Protein AF-A0A0C1R0Z4-F1 (afdb_monomer)

Secondary structure (DSSP, 8-state):
--S--HHHHHHHHHHHHHHTTHHHHHHHHSS---HHHHHHHHHHHHHHHHHHHHHHHHHTS--

InterPro domains:
  IPR001911 Small ribosomal subunit protein bS21 [MF_00358] (6-51)
  IPR001911 Small ribosomal subunit protein bS21 [PF01165] (2-51)
  IPR001911 Small ribosomal subunit protein bS21 [PR00976] (7-16)
  IPR001911 Small ribosomal subunit protein bS21 [PR00976] (19-29)
  IPR001911 Small ribosomal subunit protein bS21 [PR00976] (31-41)
  IPR001911 Small ribosomal subunit protein bS21 [PTHR21109] (2-57)
  IPR001911 Small ribosomal subunit protein bS21 [TIGR00030] (2-52)
  IPR018278 Small ribosomal subunit protein bS21, conserved site [PS01181] (7-19)
  IPR038380 Small ribosomal subunit protein bS21 superfamily [G3DSA:1.20.5.1150] (10-47)

Solvent-accessible surface area (backbone atoms only — not comparable to full-atom values): 3823 Å² total; per-residue (Å²): 132,90,84,64,56,70,69,57,51,53,53,52,50,53,49,51,48,60,72,69,41,52,65,64,53,50,62,66,63,73,52,92,69,53,76,66,56,52,50,51,54,51,53,50,52,51,53,52,52,50,52,54,53,50,55,53,56,55,62,66,72,78,110

Mean predicted aligned error: 5.61 Å

Nearest PDB structures (foldseek):
  6osq-assembly1_z  TM=6.496E-01  e=9.746E-03  Escherichia coli
  6ywy-assembly1_T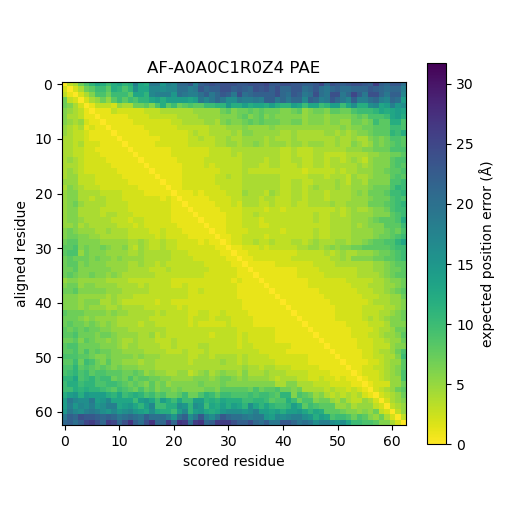T  TM=6.535E-01  e=1.034E+00  Neurospora crassa

Structure (mmCIF, N/CA/C/O backbone):
data_AF-A0A0C1R0Z4-F1
#
_entry.id   AF-A0A0C1R0Z4-F1
#
loop_
_atom_site.group_PDB
_atom_site.id
_atom_site.type_symbol
_atom_site.label_atom_id
_atom_site.label_alt_id
_atom_site.label_comp_id
_atom_site.label_asym_id
_atom_site.label_entity_id
_atom_site.label_seq_id
_atom_site.pdbx_PDB_ins_code
_atom_site.Cartn_x
_atom_site.Cartn_y
_atom_site.Cartn_z
_atom_site.occupancy
_atom_site.B_iso_or_equiv
_atom_site.auth_seq_id
_atom_site.auth_comp_id
_atom_site.auth_asym_id
_atom_site.auth_atom_id
_atom_site.pdbx_PDB_model_num
ATOM 1 N N . GLY A 1 1 ? -19.376 7.380 13.240 1.00 66.38 1 GLY A N 1
ATOM 2 C CA . GLY A 1 1 ? -19.413 8.265 12.067 1.00 66.38 1 GLY A CA 1
ATOM 3 C C . GLY A 1 1 ? -19.609 9.704 12.468 1.00 66.38 1 GLY A C 1
ATOM 4 O O . GLY A 1 1 ? -18.956 10.547 11.885 1.00 66.38 1 GLY A O 1
ATOM 5 N N . GLU A 1 2 ? -20.427 9.987 13.480 1.00 68.06 2 GLU A N 1
ATOM 6 C CA . GLU A 1 2 ? -20.680 11.369 13.932 1.00 68.06 2 GLU A CA 1
ATOM 7 C C . GLU A 1 2 ? -20.304 11.597 15.409 1.00 68.06 2 GLU A C 1
ATOM 9 O O . GLU A 1 2 ? -20.182 12.729 15.853 1.00 68.06 2 GLU A O 1
ATOM 14 N N . THR A 1 3 ? -20.026 10.522 16.154 1.00 78.19 3 THR A N 1
ATOM 15 C CA . THR A 1 3 ? -19.698 10.527 17.594 1.00 78.19 3 THR A CA 1
ATOM 16 C C . THR A 1 3 ? -18.321 9.927 17.913 1.00 78.19 3 THR A C 1
ATOM 18 O O . THR A 1 3 ? -18.038 9.576 19.056 1.00 78.19 3 THR A O 1
ATOM 21 N N . GLU A 1 4 ? -17.449 9.749 16.913 1.00 80.38 4 GLU A N 1
ATOM 22 C CA . GLU A 1 4 ? -16.108 9.181 17.131 1.00 80.38 4 GLU A CA 1
ATOM 23 C C . GLU A 1 4 ? -15.096 10.273 17.502 1.00 80.38 4 GLU A C 1
ATOM 25 O O . GLU A 1 4 ? -15.032 11.313 16.853 1.00 80.38 4 GLU A O 1
ATOM 30 N N . GLY A 1 5 ? -14.261 10.011 18.514 1.00 89.31 5 GLY A N 1
ATOM 31 C CA . GLY A 1 5 ? -13.145 10.893 18.861 1.00 89.31 5 GLY A CA 1
ATOM 32 C C . GLY A 1 5 ? -12.118 11.018 17.726 1.00 89.31 5 GLY A C 1
ATOM 33 O O . GLY A 1 5 ? -11.960 10.109 16.903 1.00 89.31 5 GLY A O 1
ATOM 34 N N . ILE A 1 6 ? -11.380 12.133 17.708 1.00 89.69 6 ILE A N 1
ATOM 35 C CA . ILE A 1 6 ? -10.435 12.508 16.637 1.00 89.69 6 ILE A CA 1
ATOM 36 C C . ILE A 1 6 ? -9.432 11.384 16.327 1.00 89.69 6 ILE A C 1
ATOM 38 O O . ILE A 1 6 ? -9.204 11.053 15.162 1.00 89.69 6 ILE A O 1
ATOM 42 N N . ASP A 1 7 ? -8.883 10.725 17.347 1.00 91.06 7 ASP A N 1
ATOM 43 C CA . ASP A 1 7 ? -7.921 9.632 17.161 1.00 91.06 7 ASP A CA 1
ATOM 44 C C . ASP A 1 7 ? -8.515 8.416 16.438 1.00 91.06 7 ASP A C 1
ATOM 46 O O . ASP A 1 7 ? -7.838 7.773 15.624 1.00 91.06 7 ASP A O 1
ATOM 50 N N . SER A 1 8 ? -9.788 8.102 16.701 1.00 91.62 8 SER A N 1
ATOM 51 C CA . SER A 1 8 ? -10.507 7.031 16.003 1.00 91.62 8 SER A CA 1
ATOM 52 C C . SER A 1 8 ? -10.681 7.382 14.527 1.00 91.62 8 SER A C 1
ATOM 54 O O . SER A 1 8 ? -10.347 6.574 13.650 1.00 91.62 8 SER A O 1
ATOM 56 N N . ALA A 1 9 ? -11.096 8.621 14.247 1.00 92.19 9 ALA A N 1
ATOM 57 C CA . ALA A 1 9 ? -11.243 9.127 12.888 1.00 92.19 9 ALA A CA 1
ATOM 58 C C . ALA A 1 9 ? -9.908 9.075 12.119 1.00 92.19 9 ALA A C 1
ATOM 60 O O . ALA A 1 9 ? -9.854 8.555 11.001 1.00 92.19 9 ALA A O 1
ATOM 61 N N . LEU A 1 10 ? -8.797 9.490 12.741 1.00 93.75 10 LEU A N 1
ATOM 62 C CA . LEU A 1 10 ? -7.458 9.421 12.143 1.00 93.75 10 LEU A CA 1
ATOM 63 C C . LEU A 1 10 ? -7.006 7.981 11.872 1.00 93.75 10 LEU A C 1
ATOM 65 O O . LEU A 1 10 ? -6.426 7.693 10.819 1.00 93.75 10 LEU A O 1
ATOM 69 N N . ARG A 1 11 ? -7.271 7.045 12.792 1.00 93.00 11 ARG A N 1
ATOM 70 C CA . ARG A 1 11 ? -6.961 5.620 12.583 1.00 93.00 11 ARG A CA 1
ATOM 71 C C . ARG A 1 11 ? -7.761 5.044 11.418 1.00 93.00 11 ARG A C 1
ATOM 73 O O . ARG A 1 11 ? -7.186 4.342 10.580 1.00 93.00 11 ARG A O 1
ATOM 80 N N . ARG A 1 12 ? -9.059 5.346 11.332 1.00 93.00 12 ARG A N 1
ATOM 81 C CA . ARG A 1 12 ? -9.926 4.905 10.230 1.00 93.00 12 ARG A CA 1
ATOM 82 C C . ARG A 1 12 ? -9.472 5.493 8.897 1.00 93.00 12 ARG A C 1
ATOM 84 O O . ARG A 1 12 ? -9.322 4.739 7.936 1.00 93.00 12 ARG A O 1
ATOM 91 N N . PHE A 1 13 ? -9.160 6.786 8.861 1.00 93.00 13 PHE A N 1
ATOM 92 C CA . PHE A 1 13 ? -8.623 7.455 7.680 1.00 93.00 13 PHE A CA 1
ATOM 93 C C . PHE A 1 13 ? -7.322 6.799 7.202 1.00 93.00 13 PHE A C 1
ATOM 95 O O . PHE A 1 13 ? -7.225 6.374 6.050 1.00 93.00 13 PHE A O 1
ATOM 102 N N . LYS A 1 14 ? -6.345 6.592 8.098 1.00 94.88 14 LYS A N 1
ATOM 103 C CA . LYS A 1 14 ? -5.083 5.907 7.759 1.00 94.88 14 LYS A CA 1
ATOM 104 C C . LYS A 1 14 ? -5.319 4.499 7.202 1.00 94.88 14 LYS A C 1
ATOM 106 O O . LYS A 1 14 ? -4.648 4.098 6.245 1.00 94.88 14 LYS A O 1
ATOM 111 N N . ARG A 1 15 ? -6.284 3.750 7.755 1.00 94.75 15 ARG A N 1
ATOM 112 C CA . ARG A 1 15 ? -6.685 2.431 7.232 1.00 94.75 15 ARG A CA 1
ATOM 1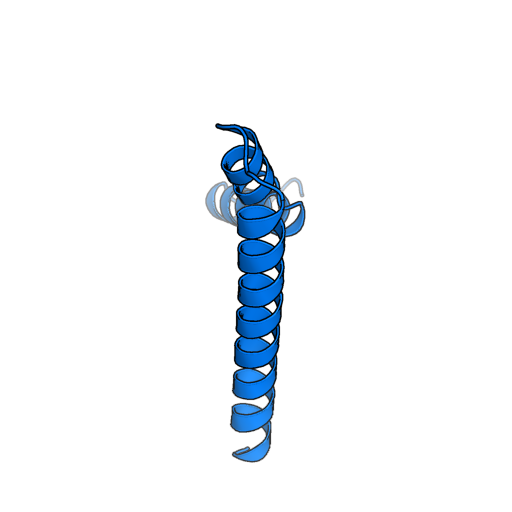13 C C . ARG A 1 15 ? -7.296 2.537 5.837 1.00 94.75 15 ARG A C 1
ATOM 115 O O . ARG A 1 15 ? -6.931 1.740 4.979 1.00 94.75 15 ARG A O 1
ATOM 122 N N . GLN A 1 16 ? -8.173 3.509 5.590 1.00 95.38 16 GLN A N 1
ATOM 123 C CA . GLN A 1 16 ? -8.779 3.727 4.273 1.00 95.38 16 GLN A CA 1
ATOM 124 C C . GLN A 1 16 ? -7.734 4.110 3.221 1.00 95.38 16 GLN A C 1
ATOM 126 O O . GLN A 1 16 ? -7.690 3.477 2.170 1.00 95.38 16 GLN A O 1
ATOM 131 N N . VAL A 1 17 ? -6.827 5.042 3.529 1.00 96.12 17 VAL A N 1
ATOM 132 C CA . VAL A 1 17 ? -5.710 5.424 2.644 1.00 96.12 17 VAL A CA 1
ATOM 133 C C . VAL A 1 17 ? -4.810 4.226 2.329 1.00 96.12 17 VAL A C 1
ATOM 135 O O . VAL A 1 17 ? -4.421 4.016 1.179 1.00 96.12 17 VAL A O 1
ATOM 138 N N . SER A 1 18 ? -4.507 3.407 3.341 1.00 94.38 18 SER A N 1
ATOM 139 C CA . SER A 1 18 ? -3.698 2.194 3.166 1.00 94.38 18 SER A CA 1
ATOM 140 C C . SER A 1 18 ? -4.421 1.141 2.323 1.00 94.38 18 SER A C 1
ATOM 142 O O . SER A 1 18 ? -3.807 0.540 1.445 1.00 94.38 18 SER A O 1
ATOM 144 N N . LYS A 1 19 ? -5.727 0.941 2.553 1.00 94.62 19 LYS A N 1
ATOM 145 C CA . LYS A 1 19 ? -6.576 0.001 1.804 1.00 94.62 19 LYS A CA 1
ATOM 146 C C . LYS A 1 19 ? -6.726 0.419 0.342 1.00 94.62 19 LYS A C 1
ATOM 148 O O . LYS A 1 19 ? -6.682 -0.437 -0.533 1.00 94.62 19 LYS A O 1
ATOM 153 N N . ALA A 1 20 ? -6.858 1.718 0.085 1.00 96.06 20 ALA A N 1
ATOM 154 C CA . ALA A 1 20 ? -6.938 2.283 -1.257 1.00 96.06 20 ALA A CA 1
ATOM 155 C C . ALA A 1 20 ? -5.601 2.226 -2.020 1.00 96.06 20 ALA A C 1
ATOM 157 O O . ALA A 1 20 ? -5.576 2.460 -3.223 1.00 96.06 20 ALA A O 1
ATOM 158 N N . GLY A 1 21 ? -4.478 1.933 -1.350 1.00 94.50 21 GLY A N 1
ATOM 159 C CA . GLY A 1 21 ? -3.178 1.802 -2.011 1.00 94.50 21 GLY A CA 1
ATOM 160 C C . GLY A 1 21 ? -2.612 3.120 -2.554 1.00 94.50 21 GLY A C 1
ATOM 161 O O . GLY A 1 21 ? -1.731 3.100 -3.408 1.00 94.50 21 GLY A O 1
ATOM 162 N N . ILE A 1 22 ? -3.061 4.272 -2.047 1.00 95.06 22 ILE A N 1
ATOM 163 C CA . ILE A 1 22 ? -2.688 5.595 -2.583 1.00 95.06 22 ILE A CA 1
ATOM 164 C C . ILE A 1 22 ? -1.177 5.853 -2.459 1.00 95.06 22 ILE A C 1
ATOM 166 O O . ILE A 1 22 ? -0.521 6.276 -3.408 1.00 95.06 22 ILE A O 1
ATOM 170 N N . LEU A 1 23 ? -0.587 5.565 -1.295 1.00 92.62 23 LEU A N 1
ATOM 171 C CA . LEU A 1 23 ? 0.839 5.801 -1.040 1.00 92.62 23 LEU A CA 1
ATOM 172 C C .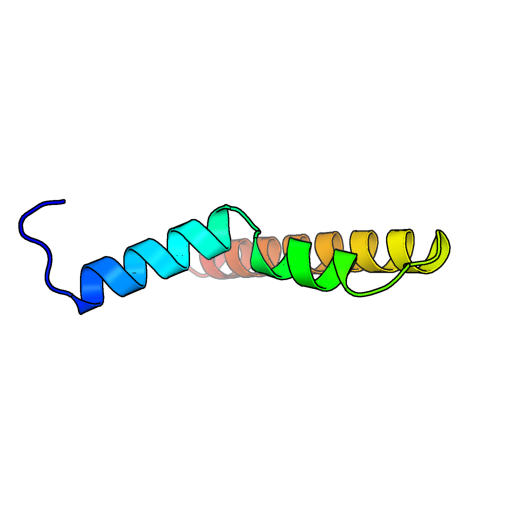 LEU A 1 23 ? 1.789 4.976 -1.934 1.00 92.62 23 LEU A C 1
ATOM 174 O O . LEU A 1 23 ? 2.718 5.567 -2.492 1.00 92.62 23 LEU A O 1
ATOM 178 N N . PRO A 1 24 ? 1.624 3.645 -2.102 1.00 92.50 24 PRO A N 1
ATOM 179 C CA . PRO A 1 24 ? 2.458 2.890 -3.039 1.00 92.50 24 PRO A CA 1
ATOM 180 C C . PRO A 1 24 ? 2.242 3.328 -4.494 1.00 92.50 24 PRO A C 1
ATOM 182 O O . PRO A 1 24 ? 3.187 3.297 -5.284 1.00 92.50 24 PRO A O 1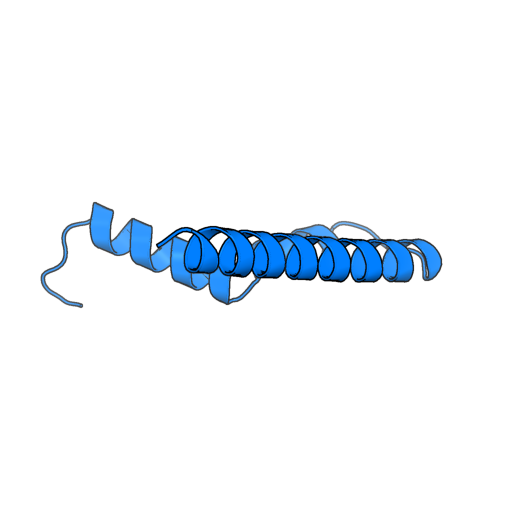
ATOM 185 N N . ASP A 1 25 ? 1.041 3.796 -4.831 1.00 93.06 25 ASP A N 1
ATOM 186 C CA . ASP A 1 25 ? 0.722 4.320 -6.154 1.00 93.06 25 ASP A CA 1
ATOM 187 C C . ASP A 1 25 ? 1.418 5.639 -6.468 1.00 93.06 25 ASP A C 1
ATOM 189 O O . ASP A 1 25 ? 1.902 5.825 -7.584 1.00 93.06 25 ASP A O 1
ATOM 193 N N . LEU A 1 26 ? 1.535 6.524 -5.484 1.00 95.06 26 LEU A N 1
ATOM 194 C CA . LEU A 1 26 ? 2.361 7.717 -5.611 1.00 95.06 26 LEU A CA 1
ATOM 195 C C . LEU A 1 26 ? 3.831 7.328 -5.774 1.00 95.06 26 LEU A C 1
ATOM 197 O O . LEU A 1 26 ? 4.478 7.787 -6.707 1.00 95.06 26 LEU A O 1
ATOM 201 N N . ARG A 1 27 ? 4.354 6.430 -4.925 1.00 92.56 27 ARG A N 1
ATOM 202 C CA . ARG A 1 27 ? 5.770 6.013 -4.966 1.00 92.56 27 ARG A CA 1
ATOM 203 C C . ARG A 1 27 ? 6.182 5.439 -6.324 1.00 92.56 27 ARG A C 1
ATOM 205 O O . ARG A 1 27 ? 7.220 5.842 -6.831 1.00 92.56 27 ARG A O 1
ATOM 212 N N . LYS A 1 28 ? 5.366 4.566 -6.929 1.00 92.38 28 LYS A N 1
ATOM 213 C CA . LYS A 1 28 ? 5.656 3.965 -8.249 1.00 92.38 28 LYS A CA 1
ATOM 214 C C . LYS A 1 28 ? 5.557 4.956 -9.419 1.00 92.38 28 LYS A C 1
ATOM 216 O O . LYS A 1 28 ? 6.029 4.637 -10.498 1.00 92.38 28 LYS A O 1
ATOM 221 N N . LYS A 1 29 ? 4.881 6.098 -9.234 1.00 94.25 29 LYS A N 1
ATOM 222 C CA . LYS A 1 29 ? 4.682 7.132 -10.266 1.00 94.25 29 LYS A CA 1
ATOM 223 C C . LYS A 1 29 ? 5.662 8.305 -10.145 1.00 94.25 29 LYS A C 1
ATOM 225 O O . LYS A 1 29 ? 5.655 9.167 -11.012 1.00 94.25 29 LYS A O 1
ATOM 230 N N . ARG A 1 30 ? 6.485 8.365 -9.087 1.00 94.88 30 ARG A N 1
ATOM 231 C CA . ARG A 1 30 ? 7.438 9.471 -8.856 1.00 94.88 30 ARG A CA 1
ATOM 232 C C . ARG A 1 30 ? 8.514 9.585 -9.934 1.00 94.88 30 ARG A C 1
ATOM 234 O O . ARG A 1 30 ? 9.014 10.675 -10.162 1.00 94.88 30 ARG A O 1
ATOM 241 N N . HIS A 1 31 ? 8.893 8.471 -10.539 1.00 95.12 31 HIS A N 1
ATOM 242 C CA . HIS A 1 31 ? 9.875 8.400 -11.613 1.00 95.12 31 HIS A CA 1
ATOM 243 C C . HIS A 1 31 ? 9.469 7.297 -12.585 1.00 95.12 31 HIS A C 1
ATOM 245 O O . HIS A 1 31 ? 8.652 6.431 -12.254 1.00 95.12 31 HIS A O 1
ATOM 251 N N . PHE A 1 32 ? 10.032 7.344 -13.791 1.00 95.69 32 PHE A N 1
ATOM 252 C CA . PHE A 1 32 ? 9.879 6.264 -14.751 1.00 95.69 32 PHE A CA 1
ATOM 253 C C . PHE A 1 32 ? 10.511 4.981 -14.206 1.00 95.69 32 PHE A C 1
ATOM 255 O O . PHE A 1 32 ? 11.606 5.003 -13.652 1.00 95.69 32 PHE A O 1
ATOM 262 N N . GLU A 1 33 ? 9.809 3.867 -14.386 1.00 96.12 33 GLU A N 1
ATOM 263 C CA . GLU A 1 33 ? 10.277 2.537 -14.023 1.00 96.12 33 GLU A CA 1
ATOM 264 C C . GLU A 1 33 ? 10.387 1.706 -15.300 1.00 96.12 33 GLU A C 1
ATOM 266 O O . GLU A 1 33 ? 9.415 1.566 -16.054 1.00 96.12 33 GLU A O 1
ATOM 271 N N . THR A 1 34 ? 11.560 1.127 -15.533 1.00 97.31 34 THR A N 1
ATOM 272 C CA . THR A 1 34 ? 11.796 0.263 -16.690 1.00 97.31 34 THR A CA 1
ATOM 273 C C . THR A 1 34 ? 10.940 -1.012 -16.619 1.00 97.31 34 THR A C 1
ATOM 275 O O . THR A 1 34 ? 10.491 -1.432 -15.543 1.00 97.31 34 THR A O 1
ATOM 278 N N . PRO A 1 35 ? 10.722 -1.715 -17.748 1.00 96.75 35 PRO A N 1
ATOM 279 C CA . PRO A 1 35 ? 9.953 -2.961 -17.751 1.00 96.75 35 PRO A CA 1
ATOM 280 C C . PRO A 1 35 ? 10.492 -4.026 -16.782 1.00 96.75 35 PRO A C 1
ATOM 282 O O . PRO A 1 35 ? 9.709 -4.771 -16.188 1.00 96.75 35 PRO A O 1
ATOM 285 N N . ILE A 1 36 ? 11.816 -4.091 -16.605 1.00 97.12 36 ILE A N 1
ATOM 286 C CA . ILE A 1 36 ? 12.488 -5.049 -15.716 1.00 97.12 36 ILE A CA 1
ATOM 287 C C . ILE A 1 36 ? 12.219 -4.698 -14.252 1.00 97.12 36 ILE A C 1
ATOM 289 O O . ILE A 1 36 ? 11.800 -5.561 -13.478 1.00 97.12 36 ILE A O 1
ATOM 293 N N . GLU A 1 37 ? 12.378 -3.431 -13.879 1.00 96.38 37 GLU A N 1
ATOM 294 C CA . GLU A 1 37 ? 12.098 -2.956 -12.522 1.00 96.38 37 GLU A CA 1
ATOM 295 C C . GLU A 1 37 ? 10.627 -3.175 -12.153 1.00 96.38 37 GLU A C 1
ATOM 297 O O . GLU A 1 37 ? 10.330 -3.727 -11.091 1.00 96.38 37 GLU A O 1
ATOM 302 N N . LYS A 1 38 ? 9.709 -2.906 -13.092 1.00 95.62 38 LYS A N 1
ATOM 303 C CA . LYS A 1 38 ? 8.273 -3.160 -12.922 1.00 95.62 38 LYS A CA 1
ATOM 304 C C . LYS A 1 38 ? 7.968 -4.634 -12.665 1.00 95.62 38 LYS A C 1
ATOM 306 O O . LYS A 1 38 ? 7.100 -4.945 -11.842 1.00 95.62 38 LYS A O 1
ATOM 311 N N . ARG A 1 39 ? 8.653 -5.558 -13.354 1.00 96.88 39 ARG A N 1
ATOM 312 C CA . ARG A 1 39 ? 8.535 -7.008 -13.100 1.00 96.88 39 ARG A CA 1
ATOM 313 C C . ARG A 1 39 ? 9.083 -7.368 -11.719 1.00 96.88 39 ARG A C 1
ATOM 315 O O . ARG A 1 39 ? 8.383 -8.048 -10.967 1.00 96.88 39 ARG A O 1
ATOM 322 N N . ARG A 1 40 ? 10.271 -6.868 -11.360 1.00 96.81 40 ARG A N 1
ATOM 323 C CA . ARG A 1 40 ? 10.906 -7.098 -10.050 1.00 96.81 40 ARG A CA 1
ATOM 324 C C . ARG A 1 40 ? 10.005 -6.641 -8.900 1.00 96.81 40 ARG A C 1
ATOM 326 O O . ARG A 1 40 ? 9.675 -7.438 -8.026 1.00 96.81 40 ARG A O 1
ATOM 333 N N . ARG A 1 41 ? 9.497 -5.407 -8.958 1.00 95.12 41 ARG A N 1
ATOM 334 C CA . ARG A 1 41 ? 8.582 -4.836 -7.957 1.00 95.12 41 ARG A CA 1
ATOM 335 C C . ARG A 1 41 ? 7.309 -5.667 -7.776 1.00 95.12 41 ARG A C 1
ATOM 337 O O . ARG A 1 41 ? 6.865 -5.886 -6.649 1.00 95.12 41 ARG A O 1
ATOM 344 N N . LYS A 1 42 ? 6.707 -6.149 -8.871 1.00 95.62 42 LYS A N 1
ATOM 345 C CA . LYS A 1 42 ? 5.525 -7.029 -8.812 1.00 95.62 42 LYS A CA 1
ATOM 346 C C . L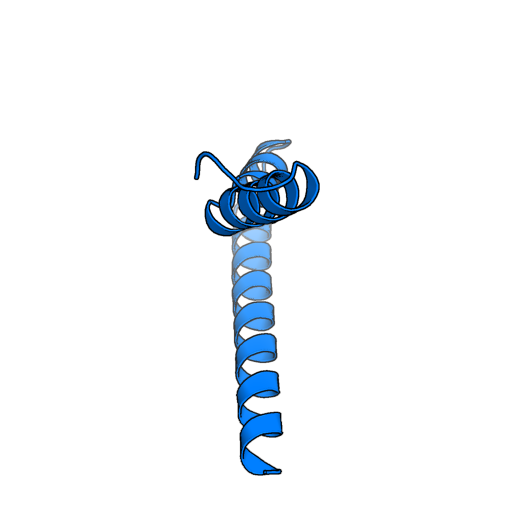YS A 1 42 ? 5.843 -8.374 -8.148 1.00 95.62 42 LYS A C 1
ATOM 348 O O . LYS A 1 42 ? 5.062 -8.832 -7.314 1.00 95.62 42 LYS A O 1
ATOM 353 N N . ALA A 1 43 ? 6.977 -8.987 -8.489 1.00 97.50 43 ALA A N 1
ATOM 354 C CA . ALA A 1 43 ? 7.409 -10.252 -7.899 1.00 97.50 43 ALA A CA 1
ATOM 355 C C . ALA A 1 43 ? 7.670 -10.117 -6.388 1.00 97.50 43 ALA A C 1
ATOM 357 O O . ALA A 1 43 ? 7.219 -10.950 -5.598 1.00 97.50 43 ALA A O 1
ATOM 358 N N . GLU A 1 44 ? 8.322 -9.032 -5.967 1.00 96.50 44 GLU A N 1
ATOM 359 C CA . GLU A 1 44 ? 8.551 -8.719 -4.553 1.00 96.50 44 GLU A CA 1
ATOM 360 C C . GLU A 1 44 ? 7.243 -8.489 -3.788 1.00 96.50 44 GLU A C 1
ATOM 362 O O . GLU A 1 44 ? 7.066 -9.031 -2.694 1.00 96.50 44 GLU A O 1
ATOM 367 N N . ALA A 1 45 ? 6.294 -7.746 -4.368 1.00 94.88 45 ALA A N 1
ATOM 368 C CA . ALA A 1 45 ? 4.980 -7.525 -3.765 1.00 94.88 45 ALA A CA 1
ATOM 369 C C . ALA A 1 45 ? 4.236 -8.851 -3.523 1.00 94.88 45 ALA A C 1
ATOM 371 O O . ALA A 1 45 ? 3.729 -9.084 -2.422 1.00 94.88 45 ALA A O 1
ATOM 372 N N . LEU A 1 46 ? 4.243 -9.754 -4.510 1.00 95.75 46 LEU A N 1
ATOM 373 C CA . LEU A 1 46 ? 3.649 -11.086 -4.388 1.00 95.75 46 LEU A CA 1
ATOM 374 C C . LEU A 1 46 ? 4.362 -11.936 -3.327 1.00 95.75 46 LEU A C 1
ATOM 376 O O . LEU A 1 46 ? 3.708 -12.566 -2.494 1.00 95.75 46 LEU A O 1
ATOM 380 N N . ARG A 1 47 ? 5.701 -11.936 -3.310 1.00 96.38 47 ARG A N 1
ATOM 381 C CA . ARG A 1 47 ? 6.495 -12.656 -2.301 1.00 96.38 47 ARG A CA 1
ATOM 382 C C . ARG A 1 47 ? 6.172 -12.169 -0.890 1.00 96.38 47 ARG A C 1
ATOM 384 O O . ARG A 1 47 ? 5.976 -12.984 0.011 1.00 96.38 47 ARG A O 1
ATOM 391 N N . ASN A 1 48 ? 6.060 -10.858 -0.700 1.00 93.75 48 ASN A N 1
ATOM 392 C CA . ASN A 1 48 ? 5.711 -10.261 0.586 1.00 93.75 48 ASN A CA 1
ATOM 393 C C . ASN A 1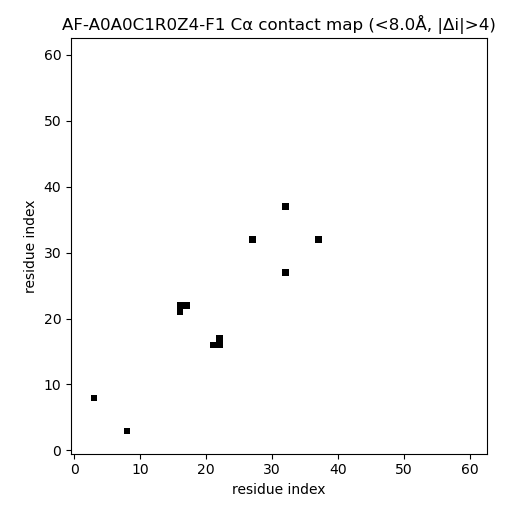 48 ? 4.279 -10.613 1.013 1.00 93.75 48 ASN A C 1
ATOM 395 O O . ASN A 1 48 ? 4.057 -10.945 2.178 1.00 93.75 48 ASN A O 1
ATOM 399 N N . GLN A 1 49 ? 3.320 -10.614 0.083 1.00 93.19 49 GLN A N 1
ATOM 400 C CA . GLN A 1 49 ? 1.948 -11.050 0.353 1.00 93.19 49 GLN A CA 1
ATOM 401 C C . GLN A 1 49 ? 1.896 -12.525 0.778 1.00 93.19 49 GLN A C 1
ATOM 403 O O . GLN A 1 49 ? 1.269 -12.851 1.786 1.00 93.19 49 GLN A O 1
ATOM 408 N N . ARG A 1 50 ? 2.601 -13.410 0.059 1.00 95.19 50 ARG A N 1
ATOM 409 C CA . ARG A 1 50 ? 2.692 -14.841 0.392 1.00 95.19 50 ARG A CA 1
ATOM 410 C C . ARG A 1 50 ? 3.307 -15.063 1.771 1.00 95.19 50 ARG A C 1
ATOM 412 O O . ARG A 1 50 ? 2.746 -15.809 2.563 1.00 95.19 50 ARG A O 1
ATOM 419 N N . ARG A 1 51 ? 4.399 -14.361 2.096 1.00 94.69 51 ARG A N 1
ATOM 420 C CA . ARG A 1 51 ? 5.038 -14.408 3.426 1.00 94.69 51 ARG A CA 1
ATOM 421 C C . ARG A 1 51 ? 4.089 -13.985 4.545 1.00 94.69 51 ARG A C 1
ATOM 423 O O . ARG A 1 51 ? 4.038 -14.646 5.577 1.00 94.69 51 ARG A O 1
ATOM 430 N N . ARG A 1 52 ? 3.321 -12.907 4.341 1.00 92.19 52 ARG A N 1
ATOM 431 C CA . ARG A 1 52 ? 2.310 -12.452 5.311 1.00 92.19 52 ARG A CA 1
ATOM 432 C C . ARG A 1 52 ? 1.216 -13.499 5.518 1.00 92.19 52 ARG A C 1
ATOM 434 O O . ARG A 1 52 ? 0.888 -13.796 6.660 1.00 92.19 52 ARG A O 1
ATOM 441 N N . ARG A 1 53 ? 0.699 -14.087 4.433 1.00 92.62 53 ARG A N 1
ATOM 442 C CA . ARG A 1 53 ? -0.316 -15.151 4.500 1.00 92.62 53 ARG A CA 1
ATOM 443 C C . ARG A 1 53 ? 0.214 -16.396 5.209 1.00 92.62 53 ARG A C 1
ATOM 445 O O . ARG A 1 53 ? -0.478 -16.937 6.059 1.00 92.62 53 ARG A O 1
ATOM 452 N N . HIS A 1 54 ? 1.436 -16.817 4.890 1.00 92.81 54 HIS A N 1
ATOM 453 C CA . HIS A 1 54 ? 2.062 -17.977 5.519 1.00 92.81 54 HIS A CA 1
ATOM 454 C C . HIS A 1 54 ? 2.232 -17.776 7.026 1.00 92.81 54 HIS A C 1
ATOM 456 O O . HIS A 1 54 ? 1.871 -18.657 7.791 1.00 92.81 54 HIS A O 1
ATOM 462 N N . ARG A 1 55 ? 2.717 -16.602 7.459 1.00 90.75 55 ARG A N 1
ATOM 463 C CA . ARG A 1 55 ? 2.861 -16.279 8.888 1.00 90.75 55 ARG A CA 1
ATOM 464 C C . ARG A 1 55 ? 1.531 -16.356 9.642 1.00 90.75 55 ARG A C 1
ATOM 466 O O . ARG A 1 55 ? 1.498 -16.843 10.761 1.00 90.75 55 ARG A O 1
ATOM 473 N N . TYR A 1 56 ? 0.452 -15.874 9.026 1.00 88.62 56 TYR A N 1
ATOM 474 C CA . TYR A 1 56 ? -0.885 -15.978 9.609 1.00 88.62 56 TYR A CA 1
ATOM 475 C C . TYR A 1 56 ? -1.335 -17.442 9.722 1.00 88.62 56 TYR A C 1
ATOM 477 O O . TYR A 1 56 ? -1.838 -17.855 10.755 1.00 88.62 56 TYR A O 1
ATOM 485 N N . GLN A 1 57 ? -1.091 -18.251 8.687 1.00 85.44 57 GLN A N 1
ATOM 486 C CA . GLN A 1 57 ? -1.434 -19.675 8.707 1.00 85.44 57 GLN A CA 1
ATOM 487 C C . GLN A 1 57 ? -0.603 -20.489 9.703 1.00 85.44 57 GLN A C 1
ATOM 489 O O . GLN A 1 57 ? -1.127 -21.446 10.257 1.00 85.44 57 GLN A O 1
ATOM 494 N N . SER A 1 58 ? 0.670 -20.147 9.924 1.00 78.81 58 SER A N 1
ATOM 495 C CA . SER A 1 58 ? 1.504 -20.842 10.908 1.00 78.81 58 SER A CA 1
ATOM 496 C C . SER A 1 58 ? 1.055 -20.548 12.339 1.00 78.81 58 SER A C 1
ATOM 498 O O . SER A 1 58 ? 0.949 -21.482 13.120 1.00 78.81 58 SER A O 1
ATOM 500 N N . SER A 1 59 ? 0.691 -19.299 12.663 1.00 76.19 59 SER A N 1
ATOM 501 C CA . SER A 1 59 ? 0.216 -18.954 14.014 1.00 76.19 59 SER A CA 1
ATOM 502 C C . SER A 1 59 ? -1.138 -19.576 14.365 1.00 76.19 59 SER A C 1
ATOM 504 O O . SER A 1 59 ? -1.424 -19.787 15.532 1.00 76.19 59 SER A O 1
ATOM 506 N N . SER A 1 60 ? -1.984 -19.859 13.369 1.00 70.12 60 SER A N 1
ATOM 507 C CA . SER A 1 60 ? -3.294 -20.498 13.578 1.00 70.12 60 SER A CA 1
ATOM 508 C C . SER A 1 60 ? -3.229 -22.017 13.750 1.00 70.12 60 SER A C 1
ATOM 510 O O . SER A 1 60 ? -4.251 -22.619 14.044 1.00 70.12 60 SER A O 1
ATOM 512 N N . LYS A 1 61 ? -2.078 -22.649 13.488 1.00 62.81 61 LYS A N 1
ATOM 513 C CA . LYS A 1 61 ? -1.879 -24.096 13.687 1.00 62.81 61 LYS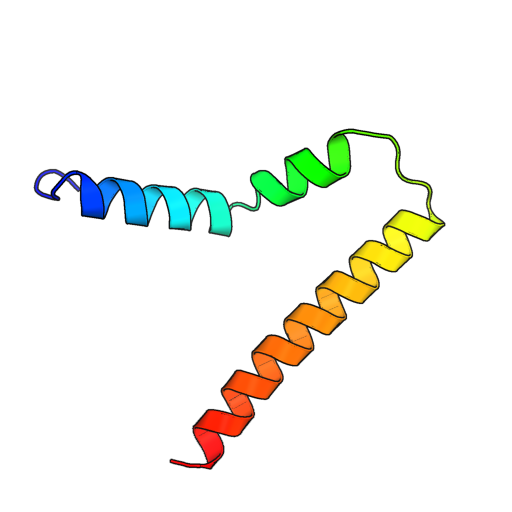 A CA 1
ATOM 514 C C . LYS A 1 61 ? -1.303 -24.434 15.065 1.00 62.81 61 LYS A C 1
ATOM 516 O O . LYS A 1 61 ? -1.274 -25.603 15.422 1.00 62.81 61 LYS A O 1
ATOM 521 N N . GLU A 1 62 ? -0.805 -23.431 15.785 1.00 58.75 62 GLU A N 1
ATOM 522 C CA . GLU A 1 62 ? -0.218 -23.562 17.127 1.00 58.75 62 GLU A CA 1
ATOM 523 C C . GLU A 1 62 ? -1.249 -23.333 18.253 1.00 58.75 62 GLU A C 1
ATOM 525 O O . GLU A 1 62 ? -0.926 -23.542 19.418 1.00 58.75 62 GLU A O 1
ATOM 530 N N . THR A 1 63 ? -2.479 -22.932 17.907 1.00 54.88 63 THR A N 1
ATOM 531 C CA . THR A 1 63 ? -3.655 -22.843 18.795 1.00 54.88 63 THR A CA 1
ATOM 532 C C . THR A 1 63 ? -4.624 -23.971 18.499 1.00 54.88 63 THR A C 1
ATOM 534 O O . THR A 1 63 ? -5.163 -24.553 19.460 1.00 54.88 63 THR A O 1
#

Sequence (63 aa):
GETEGIDSALRRFKRQVSKAGILPDLRKKRHFETPIEKRRRKAEALRNQRRRRHRYQSSSKET

Radius of gyration: 17.1 Å; Cα contacts (8 Å, |Δi|>4): 6; chains: 1; bounding box: 33×37×37 Å

pLDDT: mean 9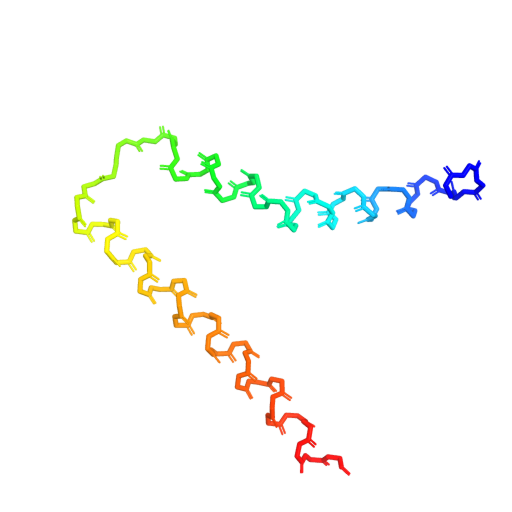0.14, std 9.84, range [54.88, 97.5]

Foldseek 3Di:
DPPDDPVVVVVVVVVVCVVVVVVVVCVCPVDDDDPVRVVVVVVVVVVVVVVVVVVVVVVVVVD

Organism: NCBI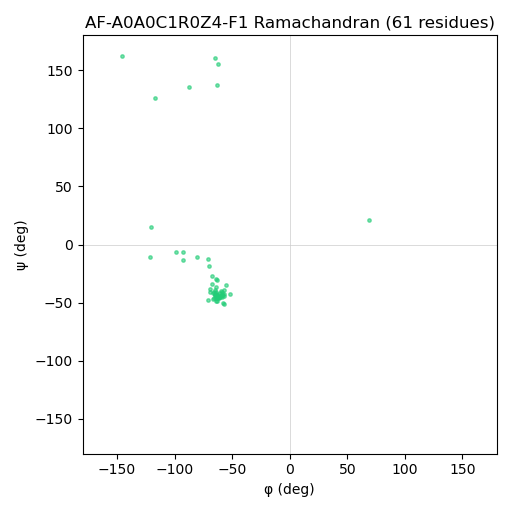:txid1479485